Protein AF-A0A953RQU6-F1 (afdb_monomer)

pLDDT: mean 79.46, std 15.64, range [40.88, 97.94]

Structure (mmCIF, N/CA/C/O backbone):
data_AF-A0A953RQU6-F1
#
_entry.id   AF-A0A953RQU6-F1
#
loop_
_atom_site.group_PDB
_atom_site.id
_atom_site.type_symbol
_atom_site.label_atom_id
_atom_site.label_alt_id
_atom_site.label_comp_id
_atom_site.label_asym_id
_atom_site.label_entity_id
_atom_site.label_seq_id
_atom_site.pdbx_PDB_ins_code
_atom_site.Cartn_x
_atom_site.Cartn_y
_atom_site.Cartn_z
_atom_site.occupancy
_atom_site.B_iso_or_equiv
_atom_site.auth_seq_id
_atom_site.auth_comp_id
_atom_site.auth_asym_id
_atom_site.auth_atom_id
_atom_site.pdbx_PDB_model_num
ATOM 1 N N . MET A 1 1 ? 19.910 27.596 5.011 1.00 40.88 1 MET A N 1
ATOM 2 C CA . MET A 1 1 ? 19.990 28.039 3.605 1.00 40.88 1 MET A CA 1
ATOM 3 C C . MET A 1 1 ? 20.271 26.782 2.796 1.00 40.88 1 MET A C 1
ATOM 5 O O . MET A 1 1 ? 21.332 26.208 2.986 1.00 40.88 1 MET A O 1
ATOM 9 N N . SER A 1 2 ? 19.275 26.259 2.083 1.00 45.75 2 SER A N 1
ATOM 10 C CA . SER A 1 2 ? 19.296 24.933 1.434 1.00 45.75 2 SER A CA 1
ATOM 11 C C . SER A 1 2 ? 19.674 25.054 -0.050 1.00 45.75 2 SER A C 1
ATOM 13 O O . SER A 1 2 ? 19.328 26.053 -0.677 1.00 45.75 2 SER A O 1
ATOM 15 N N . ASP A 1 3 ? 20.379 24.057 -0.591 1.00 55.31 3 ASP A N 1
ATOM 16 C CA . ASP A 1 3 ? 20.830 23.976 -1.991 1.00 55.31 3 ASP A CA 1
ATOM 17 C C . ASP A 1 3 ? 19.636 23.814 -2.969 1.00 55.31 3 ASP A C 1
ATOM 19 O O . ASP A 1 3 ? 18.856 22.869 -2.810 1.00 55.31 3 ASP A O 1
ATOM 23 N N . PRO A 1 4 ? 19.468 24.698 -3.975 1.00 59.03 4 PRO A N 1
ATOM 24 C CA . PRO A 1 4 ? 18.315 24.716 -4.884 1.00 59.03 4 PRO A CA 1
ATOM 25 C C . PRO A 1 4 ? 18.222 23.540 -5.877 1.00 59.03 4 PRO A C 1
ATOM 27 O O . PRO A 1 4 ? 17.256 23.486 -6.638 1.00 59.03 4 PRO A O 1
ATOM 30 N N . HIS A 1 5 ? 19.169 22.594 -5.887 1.00 57.12 5 HIS A N 1
ATOM 31 C CA . HIS A 1 5 ? 19.144 21.438 -6.799 1.00 57.12 5 HIS A CA 1
ATOM 32 C C . HIS A 1 5 ? 18.708 20.108 -6.165 1.00 57.12 5 HIS A C 1
ATOM 34 O O . HIS A 1 5 ? 18.582 19.114 -6.880 1.00 57.12 5 HIS A O 1
ATOM 40 N N . THR A 1 6 ? 18.424 20.066 -4.858 1.00 53.97 6 THR A N 1
ATOM 41 C CA . THR A 1 6 ? 17.952 18.839 -4.191 1.00 53.97 6 THR A CA 1
ATOM 42 C C . THR A 1 6 ? 16.476 18.944 -3.829 1.00 53.97 6 THR A C 1
ATOM 44 O O . THR A 1 6 ? 16.094 19.377 -2.744 1.00 53.97 6 THR A O 1
ATOM 47 N N . TRP A 1 7 ? 15.612 18.526 -4.754 1.00 54.72 7 TRP A N 1
ATOM 48 C CA . TRP A 1 7 ? 14.220 18.234 -4.424 1.00 54.72 7 TRP A CA 1
ATOM 49 C C . TRP A 1 7 ? 14.200 16.959 -3.578 1.00 54.72 7 TRP A C 1
ATOM 51 O O . TRP A 1 7 ? 14.139 15.853 -4.108 1.00 54.72 7 TRP A O 1
ATOM 61 N N . VAL A 1 8 ? 14.323 17.101 -2.257 1.00 56.19 8 VAL A N 1
ATOM 62 C CA . VAL A 1 8 ? 14.133 15.976 -1.337 1.00 56.19 8 VAL A CA 1
ATOM 63 C C . VAL A 1 8 ? 12.631 15.721 -1.247 1.00 56.19 8 VAL A C 1
ATOM 65 O O . VAL A 1 8 ? 11.936 16.292 -0.407 1.00 56.19 8 VAL A O 1
ATOM 68 N N . SER A 1 9 ? 12.110 14.906 -2.162 1.00 63.94 9 SER A N 1
ATOM 69 C CA . SER A 1 9 ? 10.772 14.342 -2.007 1.00 63.94 9 SER A CA 1
ATOM 70 C C . SER A 1 9 ? 10.779 13.445 -0.766 1.00 63.94 9 SER A C 1
ATOM 72 O O . SER A 1 9 ? 11.699 12.636 -0.613 1.00 63.94 9 SER A O 1
ATOM 74 N N . PRO A 1 10 ? 9.807 13.578 0.153 1.00 69.56 10 PRO A N 1
ATOM 75 C CA . PRO A 1 10 ? 9.720 12.669 1.284 1.00 69.56 10 PRO A CA 1
ATOM 76 C C . PRO A 1 10 ? 9.564 11.234 0.773 1.00 69.56 10 PRO A C 1
ATOM 78 O O . PRO A 1 10 ? 8.733 10.967 -0.093 1.00 69.56 10 PRO A O 1
ATOM 81 N N . HIS A 1 11 ? 10.370 10.323 1.319 1.00 82.44 11 HIS A N 1
ATOM 82 C CA . HIS A 1 11 ? 10.298 8.901 1.001 1.00 82.44 11 HIS A CA 1
ATOM 83 C C . HIS A 1 11 ? 8.872 8.374 1.207 1.00 82.44 11 HIS A C 1
ATOM 85 O O . HIS A 1 11 ? 8.270 8.577 2.266 1.00 82.44 11 HIS A O 1
ATOM 91 N N . ALA A 1 12 ? 8.336 7.689 0.196 1.00 88.19 12 ALA A N 1
ATOM 92 C CA . ALA A 1 12 ? 7.032 7.047 0.286 1.00 88.19 12 ALA A CA 1
ATOM 93 C C . ALA A 1 12 ? 7.026 5.974 1.390 1.00 88.19 12 ALA A C 1
ATOM 95 O O . ALA A 1 12 ? 8.043 5.333 1.657 1.00 88.19 12 ALA A O 1
ATOM 96 N N . SER A 1 13 ? 5.876 5.746 2.029 1.00 91.62 13 SER A N 1
ATOM 97 C CA . SER A 1 13 ? 5.735 4.741 3.086 1.00 91.62 13 SER A CA 1
ATOM 98 C C . SER A 1 13 ? 4.575 3.785 2.831 1.00 91.62 13 SER A C 1
ATOM 100 O O . SER A 1 13 ? 3.514 4.170 2.335 1.00 91.62 13 SER A O 1
ATOM 102 N N . ILE A 1 14 ? 4.781 2.523 3.207 1.00 92.12 14 ILE A N 1
ATOM 103 C CA . ILE A 1 14 ? 3.726 1.518 3.311 1.00 92.12 14 ILE A CA 1
ATOM 104 C C . ILE A 1 14 ? 3.111 1.643 4.701 1.00 92.12 14 ILE A C 1
ATOM 106 O O . ILE A 1 14 ? 3.805 1.607 5.723 1.00 92.12 14 ILE A O 1
ATOM 110 N N . GLN A 1 15 ? 1.791 1.789 4.732 1.00 93.94 15 GLN A N 1
ATOM 111 C CA . GLN A 1 15 ? 1.027 2.016 5.948 1.00 93.94 15 GLN A CA 1
ATOM 112 C C . GLN A 1 15 ? -0.166 1.064 6.008 1.00 93.94 15 GLN A C 1
ATOM 114 O O . GLN A 1 15 ? -0.765 0.733 4.986 1.00 93.94 15 GLN A O 1
ATOM 119 N N . PHE A 1 16 ? -0.513 0.642 7.218 1.00 92.19 16 PHE A N 1
ATOM 120 C CA . PHE A 1 16 ? -1.680 -0.181 7.498 1.00 92.19 16 PHE A CA 1
ATOM 121 C C . PHE A 1 16 ? -2.791 0.677 8.104 1.00 92.19 16 PHE A C 1
ATOM 123 O O . PHE A 1 16 ? -2.548 1.410 9.061 1.00 92.19 16 PHE A O 1
ATOM 130 N N . LEU A 1 17 ? -4.007 0.582 7.566 1.00 94.81 17 LEU A N 1
ATOM 131 C CA . LEU A 1 17 ? -5.189 1.219 8.143 1.00 94.81 17 LEU A CA 1
ATOM 132 C C . LEU A 1 17 ? -5.925 0.210 9.026 1.00 94.81 17 LEU A C 1
ATOM 134 O O . LEU A 1 17 ? -6.503 -0.754 8.526 1.00 94.81 17 LEU A O 1
ATOM 138 N N . ASP A 1 18 ? -5.929 0.454 10.333 1.00 95.56 18 ASP A N 1
ATOM 139 C CA . ASP A 1 18 ? -6.764 -0.292 11.269 1.00 95.56 18 ASP A CA 1
ATOM 140 C C . ASP A 1 18 ? -8.201 0.242 11.215 1.00 95.56 18 ASP A C 1
ATOM 142 O O . ASP A 1 18 ? -8.485 1.351 11.671 1.00 95.56 18 ASP A O 1
ATOM 146 N N . PHE A 1 19 ? -9.124 -0.561 10.684 1.00 95.25 19 PHE A N 1
ATOM 147 C CA . PHE A 1 19 ? -10.534 -0.188 10.558 1.00 95.25 19 PHE A CA 1
ATOM 148 C C . PHE A 1 19 ? -11.286 -0.105 11.891 1.00 95.25 19 PHE A C 1
ATOM 150 O O . PHE A 1 19 ? -12.297 0.589 11.961 1.00 95.25 19 PHE A O 1
ATOM 157 N N . ALA A 1 20 ? -10.821 -0.778 12.948 1.00 97.75 20 ALA A N 1
ATOM 158 C CA . ALA A 1 20 ? -11.476 -0.720 14.253 1.00 97.75 20 ALA A CA 1
ATOM 159 C C . ALA A 1 20 ? -11.226 0.625 14.947 1.00 97.75 20 ALA A C 1
ATOM 161 O O . ALA A 1 20 ? -12.090 1.137 15.657 1.00 97.75 20 ALA A O 1
ATOM 162 N N . THR A 1 21 ? -10.039 1.198 14.739 1.00 97.75 21 THR A N 1
ATOM 163 C CA . THR A 1 21 ? -9.605 2.436 15.402 1.00 97.75 21 THR A CA 1
ATOM 164 C C . THR A 1 21 ? -9.503 3.636 14.462 1.00 97.75 21 THR A C 1
ATOM 166 O 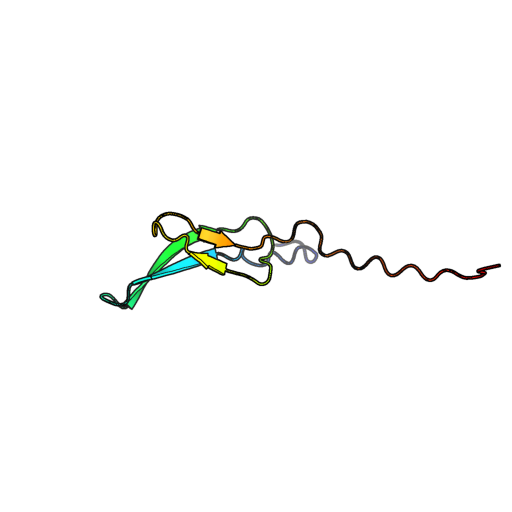O . THR A 1 21 ? -9.312 4.758 14.934 1.00 97.75 21 THR A O 1
ATOM 169 N N . ASN A 1 22 ? -9.635 3.415 13.151 1.00 97.19 22 ASN A N 1
ATOM 170 C CA . ASN A 1 22 ? -9.384 4.387 12.087 1.00 97.19 22 ASN A CA 1
ATOM 171 C C . ASN A 1 22 ? -7.983 5.023 12.168 1.00 97.19 22 ASN A C 1
ATOM 173 O O . ASN A 1 22 ? -7.787 6.189 11.819 1.00 97.19 22 ASN A O 1
ATOM 177 N N . LYS A 1 23 ? -7.008 4.270 12.686 1.00 97.94 23 LYS A N 1
ATOM 178 C CA . LYS A 1 23 ? -5.622 4.719 12.817 1.00 97.94 23 LYS A CA 1
ATOM 179 C C . LYS A 1 23 ? -4.769 4.145 11.703 1.00 97.94 23 LYS A C 1
ATOM 181 O O . LYS A 1 23 ? -4.870 2.970 11.360 1.00 97.94 23 LYS A O 1
ATOM 186 N N . THR A 1 24 ? -3.865 4.979 11.213 1.00 97.19 24 THR A N 1
ATOM 187 C CA . THR A 1 24 ? -2.830 4.571 10.270 1.00 97.19 24 THR A CA 1
ATOM 188 C C . THR A 1 24 ? -1.562 4.197 11.030 1.00 97.19 24 THR A C 1
ATOM 190 O O . THR A 1 24 ? -1.060 4.980 11.837 1.00 97.19 24 THR A O 1
ATOM 193 N N . ILE A 1 25 ? -1.052 2.995 10.779 1.00 94.75 25 ILE A N 1
ATOM 194 C CA . ILE A 1 25 ? 0.131 2.423 11.420 1.00 94.75 25 ILE A CA 1
ATOM 195 C C . ILE A 1 25 ? 1.244 2.329 10.366 1.00 94.75 25 ILE A C 1
ATOM 197 O O . ILE A 1 25 ? 1.063 1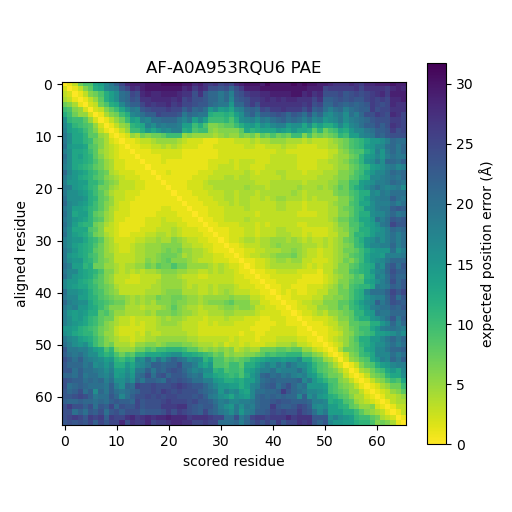.632 9.363 1.00 94.75 25 ILE A O 1
ATOM 201 N N . PRO A 1 26 ? 2.388 3.015 10.542 1.00 93.38 26 PRO A N 1
ATOM 202 C CA . PRO A 1 26 ? 3.503 2.906 9.609 1.00 93.38 26 PRO A CA 1
ATOM 203 C C . PRO A 1 26 ? 4.128 1.510 9.694 1.00 93.38 26 PRO A C 1
ATOM 205 O O . PRO A 1 26 ? 4.435 1.033 10.785 1.00 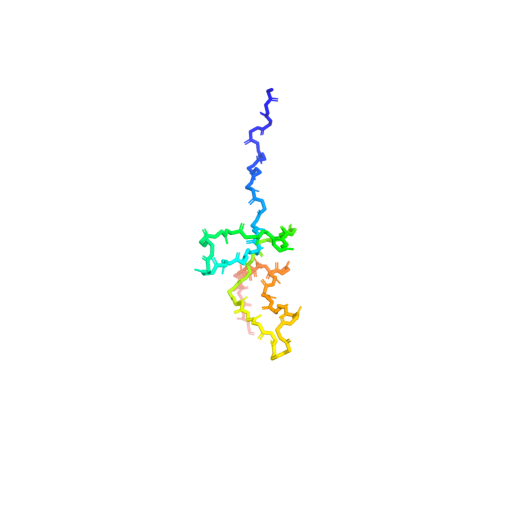93.38 26 PRO A O 1
ATOM 208 N N . ILE A 1 27 ? 4.314 0.865 8.541 1.00 91.81 27 ILE A N 1
ATOM 209 C CA . ILE A 1 27 ? 4.920 -0.471 8.445 1.00 91.81 27 ILE A CA 1
ATOM 210 C C . ILE A 1 27 ? 6.351 -0.370 7.927 1.00 91.81 27 ILE A C 1
ATOM 212 O O . ILE A 1 27 ? 7.251 -1.004 8.473 1.00 91.81 27 ILE A O 1
ATOM 216 N N . TRP A 1 28 ? 6.566 0.426 6.876 1.00 90.88 28 TRP A N 1
ATOM 217 C CA . TRP A 1 28 ? 7.873 0.542 6.238 1.00 90.88 28 TRP A CA 1
ATOM 218 C C . TRP A 1 28 ? 8.028 1.855 5.467 1.00 90.88 28 TRP A C 1
ATOM 220 O O . TRP A 1 28 ? 7.080 2.312 4.827 1.00 90.88 28 TRP A O 1
ATOM 230 N N . THR A 1 29 ? 9.231 2.430 5.478 1.00 91.38 29 THR A N 1
ATOM 231 C CA . THR A 1 29 ? 9.600 3.589 4.650 1.00 91.38 29 THR A CA 1
ATOM 232 C C . THR A 1 29 ? 10.445 3.107 3.478 1.00 91.38 29 THR A C 1
ATOM 234 O O . THR A 1 29 ? 11.438 2.411 3.670 1.00 91.38 29 THR A O 1
ATOM 237 N N . LEU A 1 30 ? 10.047 3.451 2.257 1.00 88.12 30 LEU A N 1
ATOM 238 C CA . LEU A 1 30 ? 10.708 3.007 1.037 1.00 88.12 30 LEU A CA 1
ATOM 239 C C . LEU A 1 30 ? 11.940 3.862 0.743 1.00 88.12 30 LEU A C 1
ATOM 241 O O . LEU A 1 30 ? 11.861 5.083 0.659 1.00 88.12 30 LEU A O 1
ATOM 245 N N . GLU A 1 31 ? 13.073 3.216 0.497 1.00 83.75 31 GLU A N 1
ATOM 246 C CA . GLU A 1 31 ? 14.313 3.907 0.118 1.00 83.75 31 GLU A CA 1
ATOM 247 C C . GLU A 1 31 ? 14.275 4.461 -1.318 1.00 83.75 31 GLU A C 1
ATOM 249 O O . GLU A 1 31 ? 15.009 5.390 -1.642 1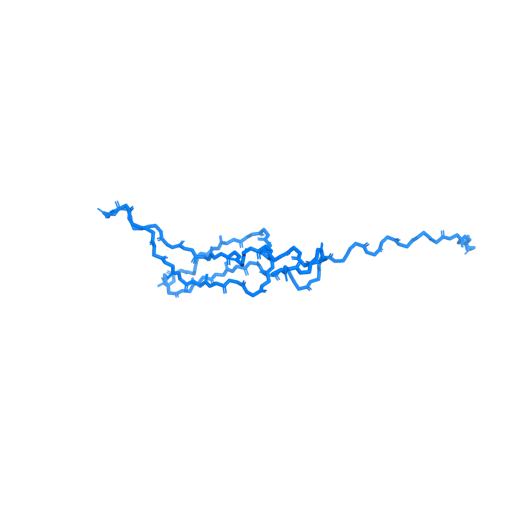.00 83.75 31 GLU A O 1
ATOM 254 N N . LYS A 1 32 ? 13.406 3.908 -2.174 1.00 83.75 32 LYS A N 1
ATOM 255 C CA . LYS A 1 32 ? 13.258 4.251 -3.598 1.00 83.75 32 LYS A CA 1
ATOM 256 C C . LYS A 1 32 ? 11.788 4.489 -3.948 1.00 83.75 32 LYS A C 1
ATOM 258 O O . LYS A 1 32 ? 10.898 4.059 -3.213 1.00 83.75 32 LYS A O 1
ATOM 263 N N . GLU A 1 33 ? 11.547 5.111 -5.099 1.00 83.25 33 GLU A N 1
ATOM 264 C CA . GLU A 1 33 ? 10.198 5.331 -5.630 1.00 83.25 33 GLU A CA 1
ATOM 265 C C . GLU A 1 33 ? 9.431 4.002 -5.812 1.00 83.25 33 GLU A C 1
ATOM 267 O O . GLU A 1 33 ? 9.979 3.034 -6.360 1.00 83.25 33 GLU A O 1
ATOM 272 N N . PRO A 1 34 ? 8.167 3.920 -5.358 1.00 85.19 34 PRO A N 1
ATOM 273 C CA . PRO A 1 34 ? 7.358 2.722 -5.525 1.00 85.19 34 PRO A CA 1
ATOM 274 C C . PRO A 1 34 ? 6.978 2.501 -6.992 1.00 85.19 34 PRO A C 1
ATOM 276 O O . PRO A 1 34 ? 6.692 3.435 -7.741 1.00 85.19 34 PRO A O 1
ATOM 279 N N . GLY A 1 35 ? 6.924 1.233 -7.395 1.00 84.44 35 GLY A N 1
ATOM 280 C CA . GLY A 1 35 ? 6.294 0.823 -8.644 1.00 84.44 35 GLY A CA 1
ATOM 281 C C . GLY A 1 35 ? 4.799 0.546 -8.480 1.00 84.44 35 GLY A C 1
ATOM 282 O O . GLY A 1 35 ? 4.227 0.628 -7.392 1.00 84.44 35 GLY A O 1
ATOM 283 N N . TRP A 1 36 ? 4.153 0.175 -9.584 1.00 85.81 36 TRP A N 1
ATOM 284 C CA . TRP A 1 36 ? 2.739 -0.189 -9.585 1.00 85.81 36 TRP A CA 1
ATOM 285 C C . TRP A 1 36 ? 2.565 -1.639 -9.129 1.00 85.81 36 TRP A C 1
ATOM 287 O O . TRP A 1 36 ? 2.822 -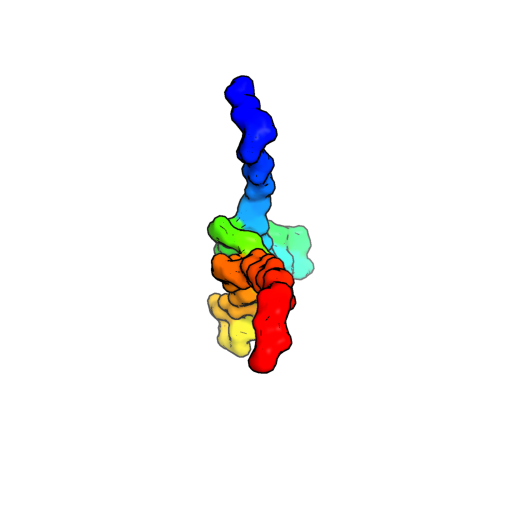2.567 -9.891 1.00 85.81 36 TRP A O 1
ATOM 297 N N . GLY A 1 37 ? 2.118 -1.830 -7.888 1.00 87.88 37 GLY A N 1
ATOM 298 C CA . GLY A 1 37 ? 1.754 -3.142 -7.354 1.00 87.88 37 GLY A CA 1
ATOM 299 C C . GLY A 1 37 ? 2.026 -3.267 -5.859 1.00 87.88 37 GLY A C 1
ATOM 300 O O . GLY A 1 37 ? 3.137 -3.014 -5.393 1.00 87.88 37 GLY A O 1
ATOM 301 N N . LEU A 1 38 ? 1.001 -3.687 -5.120 1.00 91.50 38 LEU A N 1
ATOM 302 C CA . LEU A 1 38 ? 1.049 -3.957 -3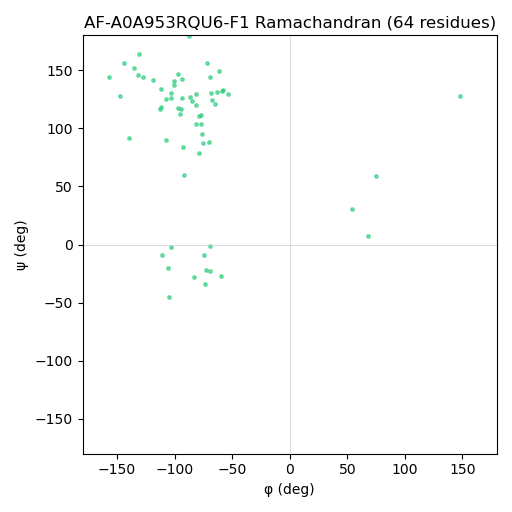.688 1.00 91.50 38 LEU A CA 1
ATOM 303 C C . LEU A 1 38 ? 0.077 -5.099 -3.379 1.00 91.50 38 LEU A C 1
ATOM 305 O O . LEU A 1 38 ? -1.090 -5.032 -3.760 1.00 91.50 38 LEU A O 1
ATOM 309 N N . SER A 1 39 ? 0.549 -6.139 -2.697 1.00 91.88 39 SER A N 1
ATOM 310 C CA . SER A 1 39 ? -0.275 -7.271 -2.270 1.00 91.88 39 SER A CA 1
ATOM 311 C C . SER A 1 39 ? 0.167 -7.796 -0.910 1.00 91.88 39 SER A C 1
ATOM 313 O O . SER A 1 39 ? 1.321 -7.657 -0.509 1.00 91.88 39 SER A O 1
ATOM 315 N N . LEU A 1 40 ? -0.758 -8.455 -0.222 1.00 91.38 40 LEU A N 1
ATOM 316 C CA . LEU A 1 40 ? -0.489 -9.235 0.981 1.00 91.38 40 LEU A CA 1
ATOM 317 C C . LEU A 1 40 ? -0.259 -10.699 0.604 1.00 91.38 40 LEU A C 1
ATOM 319 O O . LEU A 1 40 ? -0.916 -11.226 -0.297 1.00 91.38 40 LEU A O 1
ATOM 323 N N . ALA A 1 41 ? 0.666 -11.358 1.293 1.00 90.75 41 ALA A N 1
ATOM 324 C CA . ALA A 1 41 ? 0.788 -12.806 1.243 1.00 90.75 41 ALA A CA 1
ATOM 325 C C . ALA A 1 41 ? -0.373 -13.467 2.000 1.00 90.75 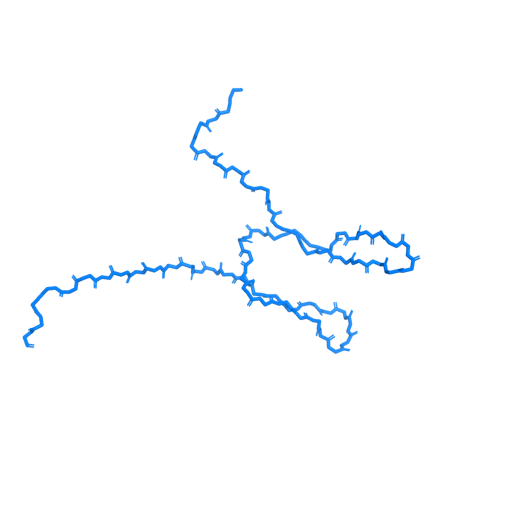41 ALA A C 1
ATOM 327 O O . ALA A 1 41 ? -0.963 -12.882 2.910 1.00 90.75 41 ALA A O 1
ATOM 328 N N . HIS A 1 42 ? -0.679 -14.716 1.646 1.00 92.31 42 HIS A N 1
ATOM 329 C CA . HIS A 1 42 ? -1.792 -15.465 2.238 1.00 92.31 42 HIS A CA 1
ATOM 330 C C . HIS A 1 42 ? -1.667 -15.646 3.762 1.00 92.31 42 HIS A C 1
ATOM 332 O O . HIS A 1 42 ? -2.672 -15.763 4.454 1.00 92.31 42 HIS A O 1
ATOM 338 N N . ASP A 1 43 ? -0.442 -15.646 4.290 1.00 92.50 43 ASP A N 1
ATOM 339 C CA . ASP A 1 43 ? -0.169 -15.779 5.722 1.00 92.50 43 ASP A CA 1
ATOM 340 C C . ASP A 1 43 ? -0.472 -14.510 6.540 1.00 92.50 43 ASP A C 1
ATOM 342 O O . ASP A 1 43 ? -0.418 -14.552 7.770 1.00 92.50 43 ASP A O 1
ATOM 346 N N . GLY A 1 44 ? -0.761 -13.385 5.875 1.00 86.94 44 GLY A N 1
ATOM 347 C CA . GLY A 1 44 ? -1.011 -12.086 6.499 1.00 86.94 44 GLY A CA 1
ATOM 348 C C . GLY A 1 44 ? 0.211 -11.454 7.172 1.00 86.94 44 GLY A C 1
ATOM 349 O O . GLY A 1 44 ? 0.069 -10.441 7.851 1.00 86.94 44 GLY A O 1
ATOM 350 N N . LYS A 1 45 ? 1.403 -12.036 7.014 1.00 89.56 45 LYS A N 1
ATOM 351 C CA . LYS A 1 45 ? 2.643 -11.577 7.664 1.00 89.56 45 LYS A CA 1
ATOM 352 C C . LYS A 1 45 ? 3.582 -10.872 6.703 1.00 89.56 45 LYS A C 1
ATOM 354 O O . LYS A 1 45 ? 4.453 -10.130 7.147 1.00 89.56 45 LYS A O 1
ATOM 359 N N . SER A 1 46 ? 3.405 -11.106 5.407 1.00 92.31 46 SER A N 1
ATOM 360 C CA . SER A 1 46 ? 4.302 -10.595 4.378 1.00 92.31 46 SER A CA 1
ATOM 361 C C . SER A 1 46 ? 3.570 -9.672 3.408 1.00 92.31 46 SER A C 1
ATOM 363 O O . SER A 1 46 ? 2.429 -9.927 3.020 1.00 92.31 46 SER A O 1
ATOM 365 N N . ILE A 1 47 ? 4.253 -8.611 2.987 1.00 92.00 47 ILE A N 1
ATOM 366 C CA . ILE A 1 47 ? 3.809 -7.699 1.932 1.00 92.00 47 ILE A CA 1
ATOM 367 C C . ILE A 1 47 ? 4.738 -7.888 0.737 1.00 92.00 47 ILE A C 1
ATOM 369 O O . ILE A 1 47 ? 5.957 -7.910 0.892 1.00 92.00 47 ILE A O 1
ATOM 373 N N . VAL A 1 48 ? 4.159 -7.994 -0.455 1.00 91.44 48 VAL A N 1
ATOM 374 C CA . VAL A 1 48 ? 4.887 -7.956 -1.724 1.00 91.44 48 VAL A CA 1
ATOM 375 C C . VAL A 1 48 ? 4.579 -6.623 -2.387 1.00 91.44 48 VAL A C 1
ATOM 377 O O . VAL A 1 48 ? 3.413 -6.276 -2.581 1.00 91.44 48 VAL A O 1
ATOM 380 N N . TYR A 1 49 ? 5.618 -5.867 -2.721 1.00 90.12 49 TYR A N 1
ATOM 381 C CA . TYR A 1 49 ? 5.502 -4.562 -3.361 1.00 90.12 49 TYR A CA 1
ATOM 382 C C . TYR A 1 49 ? 6.504 -4.448 -4.506 1.00 90.12 49 TYR A C 1
ATOM 384 O O . TYR A 1 49 ? 7.561 -5.079 -4.488 1.00 90.12 49 TYR A O 1
ATOM 392 N N . VAL A 1 50 ? 6.165 -3.642 -5.509 1.00 88.31 50 VAL A N 1
ATOM 393 C CA . VAL A 1 50 ? 7.082 -3.346 -6.611 1.00 88.31 50 VAL A CA 1
ATOM 394 C C . VAL A 1 50 ? 7.992 -2.196 -6.196 1.00 88.31 50 VAL A C 1
ATOM 396 O O . VAL A 1 50 ? 7.518 -1.110 -5.862 1.00 88.31 50 VAL A O 1
ATOM 399 N N . GLN A 1 51 ? 9.302 -2.419 -6.251 1.00 83.06 51 GLN A N 1
ATOM 400 C CA . GLN A 1 51 ? 10.301 -1.361 -6.173 1.00 83.06 51 GLN A CA 1
ATOM 401 C C . GLN A 1 51 ? 10.993 -1.269 -7.527 1.00 83.06 51 GLN A C 1
ATOM 403 O O . GLN A 1 51 ? 11.630 -2.223 -7.972 1.00 83.06 51 GLN A O 1
ATOM 408 N N . ASN A 1 52 ? 10.843 -0.133 -8.200 1.00 75.69 52 ASN A N 1
ATOM 409 C CA . ASN A 1 52 ? 11.507 0.073 -9.477 1.00 75.69 52 ASN A CA 1
ATOM 410 C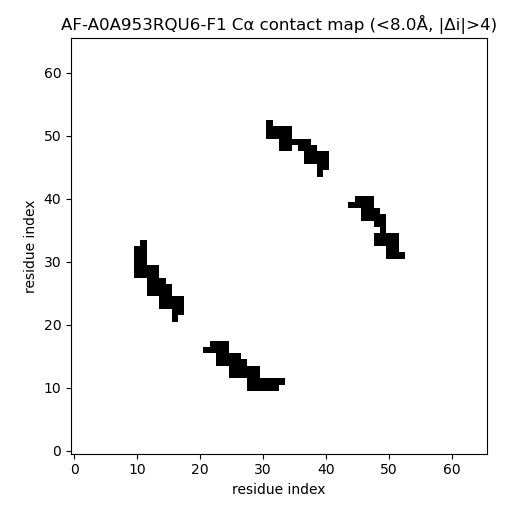 C . ASN A 1 52 ? 12.977 0.392 -9.212 1.00 75.69 52 ASN A C 1
ATOM 412 O O . ASN A 1 52 ? 13.304 1.451 -8.685 1.00 75.69 52 ASN A O 1
ATOM 416 N N . GLU A 1 53 ? 13.870 -0.521 -9.578 1.00 67.88 53 GLU A N 1
ATOM 417 C CA . GLU A 1 53 ? 15.308 -0.244 -9.514 1.00 67.88 53 GLU A CA 1
ATOM 418 C C . GLU A 1 53 ? 15.807 0.520 -10.742 1.00 67.88 53 GLU A C 1
ATOM 420 O O . GLU A 1 53 ? 16.750 1.297 -10.632 1.00 67.88 53 GLU A O 1
ATOM 425 N N . PHE A 1 54 ? 15.138 0.345 -11.887 1.00 60.31 54 PHE A N 1
ATOM 426 C CA . PHE A 1 54 ? 15.506 0.954 -13.163 1.00 60.31 54 PHE A CA 1
ATOM 427 C C . PHE A 1 54 ? 14.253 1.418 -13.908 1.00 60.31 54 PHE A C 1
ATOM 429 O O . PHE A 1 54 ? 13.642 0.666 -14.664 1.00 60.31 54 PHE A O 1
ATOM 436 N N . ALA A 1 55 ? 13.861 2.674 -13.705 1.00 61.12 55 ALA A N 1
ATOM 437 C CA . ALA A 1 55 ? 12.924 3.364 -14.588 1.00 61.12 55 ALA A CA 1
ATOM 438 C C . ALA A 1 55 ? 13.714 4.124 -15.666 1.00 61.12 55 ALA A C 1
ATOM 440 O O . ALA A 1 55 ? 13.660 5.347 -15.744 1.00 61.12 55 ALA A O 1
ATOM 441 N N . GLU A 1 56 ? 14.501 3.413 -16.475 1.00 57.22 56 GLU A N 1
ATOM 442 C CA . GLU A 1 56 ? 15.219 4.031 -17.591 1.00 57.22 56 GLU A CA 1
ATOM 443 C C . GLU A 1 56 ? 14.442 3.845 -18.893 1.00 57.22 56 GLU A C 1
ATOM 445 O O . GLU A 1 56 ? 14.244 2.733 -19.379 1.00 57.22 56 GLU A O 1
ATOM 450 N N . SER A 1 57 ? 14.019 4.957 -19.492 1.00 59.53 57 SER A N 1
ATOM 451 C CA . SER A 1 57 ? 13.606 4.987 -20.895 1.00 59.53 57 SER A CA 1
ATOM 452 C C . SER A 1 57 ? 14.809 5.368 -21.753 1.00 59.53 57 SER A C 1
ATOM 454 O O . SER A 1 57 ? 14.986 6.530 -22.109 1.00 59.53 57 SER A O 1
ATOM 456 N N . ASN A 1 58 ? 15.645 4.389 -22.098 1.00 59.69 58 ASN A N 1
ATOM 457 C CA . ASN A 1 58 ? 16.734 4.593 -23.053 1.00 59.69 58 ASN A CA 1
ATOM 458 C C . ASN A 1 58 ? 16.173 4.577 -24.487 1.00 59.69 58 ASN A C 1
ATOM 460 O O . ASN A 1 58 ? 16.250 3.582 -25.204 1.00 59.69 58 ASN A O 1
ATOM 464 N N . LEU A 1 59 ? 15.566 5.690 -24.907 1.00 65.12 59 LEU A N 1
ATOM 465 C CA . LEU A 1 59 ? 15.155 5.926 -26.293 1.00 65.12 59 LEU A CA 1
ATOM 466 C C . LEU A 1 59 ? 16.397 6.273 -27.129 1.00 65.12 59 LEU A C 1
ATOM 468 O O . LEU A 1 59 ? 16.831 7.422 -27.174 1.00 65.12 59 LEU A O 1
ATOM 472 N N . MET A 1 60 ? 16.985 5.279 -27.797 1.00 68.94 60 MET A N 1
ATOM 473 C CA . MET A 1 60 ? 18.069 5.509 -28.756 1.00 68.94 60 MET A CA 1
ATOM 474 C C . MET A 1 60 ? 17.518 5.616 -30.181 1.00 68.94 60 MET A C 1
ATOM 476 O O . MET A 1 60 ? 16.972 4.659 -30.729 1.00 68.94 60 MET A O 1
ATOM 480 N N . LEU A 1 61 ? 17.690 6.784 -30.806 1.00 70.19 61 LEU A N 1
ATOM 481 C CA . LEU A 1 61 ? 17.422 6.976 -32.230 1.00 70.19 61 LEU A CA 1
ATOM 482 C C . LEU A 1 61 ? 18.576 6.381 -33.047 1.00 70.19 61 LEU A C 1
ATOM 484 O O . LEU A 1 61 ? 19.635 6.994 -33.174 1.00 70.19 61 LEU A O 1
ATOM 488 N N . VAL A 1 62 ? 18.364 5.210 -33.645 1.00 72.69 62 VAL A N 1
ATOM 489 C CA . VAL A 1 62 ? 19.313 4.654 -34.617 1.00 72.69 62 VAL A CA 1
ATOM 490 C C . VAL A 1 62 ? 19.074 5.307 -35.977 1.00 72.69 62 VAL A C 1
ATOM 492 O O . VAL A 1 62 ? 17.995 5.187 -36.557 1.00 72.69 62 VAL A O 1
ATOM 495 N N . LYS A 1 63 ? 20.092 5.987 -36.511 1.00 61.31 63 LYS A N 1
ATOM 496 C CA . LYS A 1 63 ? 20.134 6.405 -37.919 1.00 61.31 63 LYS A CA 1
ATOM 497 C C . LYS A 1 63 ? 21.028 5.438 -38.702 1.00 61.31 63 LYS A C 1
ATOM 499 O O . LYS A 1 63 ? 22.116 5.115 -38.238 1.00 61.31 63 LYS A O 1
ATOM 504 N N . ASN A 1 64 ? 20.581 5.052 -39.902 1.00 62.72 64 ASN A N 1
ATOM 505 C CA . ASN A 1 64 ? 21.243 4.150 -40.865 1.00 62.72 64 ASN A CA 1
ATOM 506 C C . ASN A 1 64 ? 21.217 2.644 -40.530 1.00 62.72 64 ASN A C 1
ATOM 508 O O . ASN A 1 64 ? 22.266 2.006 -40.485 1.00 62.72 64 ASN A O 1
ATOM 512 N N . PHE A 1 65 ? 20.026 2.052 -40.393 1.00 60.34 65 PHE A N 1
ATOM 513 C CA . PHE A 1 65 ? 19.888 0.612 -40.647 1.00 60.34 65 PHE A CA 1
ATOM 514 C C . PHE A 1 65 ? 20.174 0.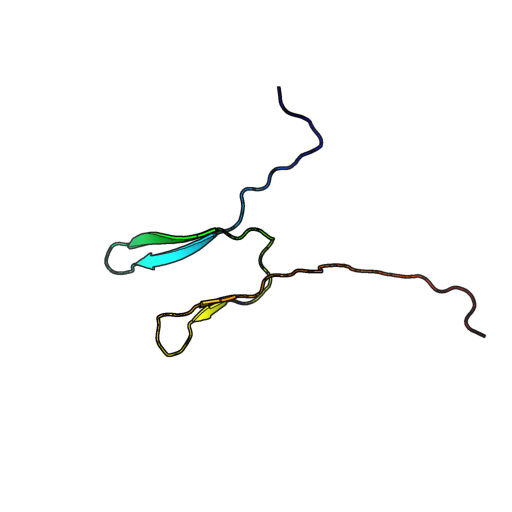350 -42.137 1.00 60.34 65 PHE A C 1
ATOM 516 O O . PHE A 1 65 ? 19.532 0.958 -42.996 1.00 60.34 65 PHE A O 1
ATOM 523 N N . ARG A 1 66 ? 21.175 -0.486 -42.427 1.00 62.59 66 ARG A N 1
ATOM 524 C CA . ARG A 1 66 ? 21.452 -1.044 -43.757 1.00 62.59 66 ARG A CA 1
ATOM 525 C C . ARG A 1 66 ? 21.026 -2.500 -43.782 1.00 62.59 66 ARG A C 1
ATOM 527 O O . ARG A 1 66 ? 21.241 -3.162 -42.743 1.00 62.59 66 ARG A O 1
#

Sequence (66 aa):
MSDPHTWVSPHASIQFLDFATNKTIPIWTLEKEPGWGLSLAHDGKSIVYVQNEFAESNLMLVKNFR

Nearest PDB structures (foldseek):
  4u1f-assembly1_B  TM=5.954E-01  e=8.562E+00  Saccharomyces cerevisiae S288C
  8qti-assembly1_J  TM=2.642E-01  e=5.801E+00  Mycolicibacterium smegmatis MC2 155
  6vw0-assembly1_J  TM=2.533E-01  e=9.748E+00  Mycobacterium tuberculosis

Secondary structure (DSSP, 8-state):
---TT---PPPPEEEEEETTTTEEEEEEE-SS-EEEEEEE-TTSS-EEEEE-S-------------

Solvent-accessible surface area (backbone atoms only — not comparable to full-atom values): 4767 Å² total; per-residue (Å²): 140,81,72,94,83,67,83,77,70,79,68,54,66,50,66,44,75,41,82,92,76,74,44,77,44,83,74,45,75,39,95,58,64,75,41,94,53,76,46,73,41,96,83,73,79,48,76,50,68,40,69,56,88,74,90,74,84,83,83,74,87,82,80,81,89,128

Mean predicted aligned error: 10.65 Å

Foldseek 3Di:
DDDPPDPPDQFDFDWDQDPVVRDIHTDDTDPADFDPDWDADPVNPDIDTHGDPDPDPPDDDDDDDD

Radius of gyration: 19.18 Å; Cα contacts (8 Å, |Δi|>4): 67; chains: 1; bounding box: 33×44×59 Å